Protein AF-A0A377D712-F1 (afdb_monomer)

Structure (mmCIF, N/CA/C/O backbone):
data_AF-A0A377D712-F1
#
_entry.id   AF-A0A377D712-F1
#
loop_
_atom_site.group_PDB
_atom_site.id
_atom_site.type_symbol
_atom_site.label_atom_id
_atom_site.label_alt_id
_atom_site.label_comp_id
_atom_site.label_asym_id
_atom_site.label_entity_id
_atom_site.label_seq_id
_atom_site.pdbx_PDB_ins_code
_atom_site.Cartn_x
_atom_site.Cartn_y
_atom_site.Cartn_z
_atom_site.occupancy
_atom_site.B_iso_or_equiv
_atom_site.auth_seq_id
_atom_site.auth_comp_id
_atom_site.auth_asym_id
_atom_site.auth_atom_id
_atom_site.pdbx_PDB_model_num
ATOM 1 N N . MET A 1 1 ? -21.518 5.032 14.204 1.00 61.91 1 MET A N 1
ATOM 2 C CA . MET A 1 1 ? -21.118 4.015 13.204 1.00 61.91 1 MET A CA 1
ATOM 3 C C . MET A 1 1 ? -19.597 4.043 13.067 1.00 61.91 1 MET A C 1
ATOM 5 O O . MET A 1 1 ? -19.064 5.142 13.061 1.00 61.91 1 MET A O 1
ATOM 9 N N . LYS A 1 2 ? -18.908 2.891 13.046 1.00 78.69 2 LYS A N 1
ATOM 10 C CA . LYS A 1 2 ? -17.438 2.783 12.916 1.00 78.69 2 LYS A CA 1
ATOM 11 C C . LYS A 1 2 ? -17.111 2.174 11.548 1.00 78.69 2 LYS A C 1
ATOM 13 O O . LYS A 1 2 ? -17.041 0.951 11.432 1.00 78.69 2 LYS A O 1
ATOM 18 N N . LEU A 1 3 ? -17.013 3.004 10.513 1.00 83.00 3 LEU A N 1
ATOM 19 C CA . LEU A 1 3 ? -16.758 2.519 9.156 1.00 83.00 3 LEU A CA 1
ATOM 20 C C . LEU A 1 3 ? -15.806 3.408 8.367 1.00 83.00 3 LEU A C 1
ATOM 22 O O . LEU A 1 3 ? -15.730 4.614 8.622 1.00 83.00 3 LEU A O 1
ATOM 26 N N . VAL A 1 4 ? -15.137 2.771 7.411 1.00 84.31 4 VAL A N 1
ATOM 27 C CA . VAL A 1 4 ? -14.522 3.367 6.226 1.00 84.31 4 VAL A CA 1
ATOM 28 C C . VAL A 1 4 ? -15.216 2.763 5.009 1.00 84.31 4 VAL A C 1
ATOM 30 O O . VAL A 1 4 ? -15.464 1.560 4.977 1.00 84.31 4 VAL A O 1
ATOM 33 N N . VAL A 1 5 ? -15.555 3.589 4.030 1.00 85.88 5 VAL A N 1
ATOM 34 C CA . VAL A 1 5 ? -16.225 3.206 2.791 1.00 85.88 5 VAL A CA 1
ATOM 35 C C . VAL A 1 5 ? -15.446 3.765 1.616 1.00 85.88 5 VAL A C 1
ATOM 37 O O . VAL A 1 5 ? -15.064 4.934 1.621 1.00 85.88 5 VAL A O 1
ATOM 40 N N . GLY A 1 6 ? -15.261 2.934 0.604 1.00 87.69 6 GLY A N 1
ATOM 41 C CA . GLY A 1 6 ? -14.627 3.304 -0.649 1.00 87.69 6 GLY A CA 1
ATOM 42 C C . GLY A 1 6 ? -14.620 2.134 -1.614 1.00 87.69 6 GLY A C 1
ATOM 43 O O . GLY A 1 6 ? -15.376 1.178 -1.433 1.00 87.69 6 GLY A O 1
ATOM 44 N N . GLU A 1 7 ? -13.772 2.187 -2.632 1.00 90.25 7 GLU A N 1
ATOM 45 C CA . GLU A 1 7 ? -13.531 1.012 -3.468 1.00 90.25 7 GLU A CA 1
ATOM 46 C C . GLU A 1 7 ? -12.708 -0.001 -2.667 1.00 90.25 7 GLU A C 1
ATOM 48 O O . GLU A 1 7 ? -11.527 0.221 -2.400 1.00 90.25 7 GLU A O 1
ATOM 53 N N . LEU A 1 8 ? -13.353 -1.086 -2.231 1.00 91.44 8 LEU A N 1
ATOM 54 C CA . LEU A 1 8 ? -12.673 -2.174 -1.534 1.00 91.44 8 LEU A CA 1
ATOM 55 C C . LEU A 1 8 ? -11.967 -3.052 -2.563 1.00 91.44 8 LEU A C 1
ATOM 57 O O . LEU A 1 8 ? -12.615 -3.698 -3.386 1.00 91.44 8 LEU A O 1
ATOM 61 N N . CYS A 1 9 ? -10.646 -3.067 -2.484 1.00 91.88 9 CYS A N 1
ATOM 62 C CA . CYS A 1 9 ? -9.783 -3.926 -3.267 1.00 91.88 9 CYS A CA 1
ATOM 63 C C . CYS A 1 9 ? -9.223 -5.037 -2.379 1.00 91.88 9 CYS A C 1
ATOM 65 O O . CYS A 1 9 ? -8.984 -4.842 -1.186 1.00 91.88 9 CYS A O 1
ATOM 67 N N . GLU A 1 10 ? -8.981 -6.196 -2.975 1.00 92.12 10 GLU A N 1
ATOM 68 C CA . GLU A 1 10 ? -8.538 -7.392 -2.267 1.00 92.12 10 GLU A CA 1
ATOM 69 C C . GLU A 1 10 ? -7.414 -8.073 -3.051 1.00 92.12 10 GLU A C 1
ATOM 71 O O . GLU A 1 10 ? -7.236 -7.859 -4.255 1.00 92.12 10 GLU A O 1
ATOM 76 N N . LEU A 1 11 ? -6.626 -8.876 -2.344 1.00 88.69 11 LEU A N 1
ATOM 77 C CA . LEU A 1 11 ? -5.747 -9.870 -2.950 1.00 88.69 11 LEU A CA 1
ATOM 78 C C . LEU A 1 11 ? -6.420 -11.240 -2.801 1.00 88.69 11 LEU A C 1
ATOM 80 O O . LEU A 1 11 ? -7.267 -11.423 -1.935 1.00 88.69 11 LEU A O 1
ATOM 84 N N . ASN A 1 12 ? -6.000 -12.226 -3.595 1.00 86.75 12 ASN A N 1
ATOM 85 C CA . ASN A 1 12 ? -6.476 -13.608 -3.428 1.00 86.75 12 ASN A CA 1
ATOM 86 C C . ASN A 1 12 ? -6.050 -14.232 -2.083 1.00 86.75 12 ASN A C 1
ATOM 88 O O . ASN A 1 12 ? -6.539 -15.295 -1.718 1.00 86.75 12 ASN A O 1
ATOM 92 N N . GLU A 1 13 ? -5.116 -13.593 -1.378 1.00 90.12 13 GLU A N 1
ATOM 93 C CA . GLU A 1 13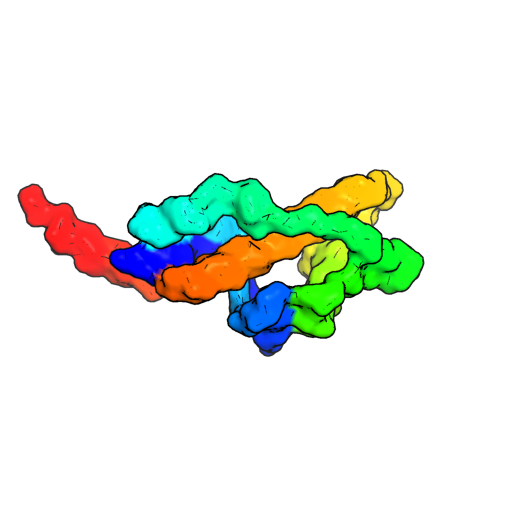 ? -4.541 -14.044 -0.118 1.00 90.12 13 GLU A CA 1
ATOM 94 C C . GLU A 1 13 ? -4.405 -12.860 0.841 1.00 90.12 13 GLU A C 1
ATOM 96 O O . GLU A 1 13 ? -4.240 -11.718 0.407 1.00 90.12 13 GLU A O 1
ATOM 101 N N . ASN A 1 14 ? -4.413 -13.126 2.147 1.00 95.00 14 ASN A N 1
ATOM 102 C CA . ASN A 1 14 ? -4.122 -12.097 3.141 1.00 95.00 14 ASN A CA 1
ATOM 103 C C . ASN A 1 14 ? -2.701 -11.546 2.964 1.00 95.00 14 ASN A C 1
ATOM 105 O O . ASN A 1 14 ? -1.798 -12.199 2.424 1.00 95.00 14 ASN A O 1
ATOM 109 N N . PHE A 1 15 ? -2.495 -10.331 3.458 1.00 96.81 15 PHE A N 1
ATOM 110 C CA . PHE A 1 15 ? -1.196 -9.681 3.461 1.00 96.81 15 PHE A CA 1
ATOM 111 C C . PHE A 1 15 ? -0.943 -8.942 4.771 1.00 96.81 15 PHE A C 1
ATOM 113 O O . PHE A 1 15 ? -1.873 -8.533 5.461 1.00 96.81 15 PHE A O 1
ATOM 120 N N . VAL A 1 16 ? 0.333 -8.743 5.095 1.00 97.06 16 VAL A N 1
ATOM 121 C CA . VAL A 1 16 ? 0.772 -8.007 6.286 1.00 97.06 16 VAL A CA 1
ATOM 122 C C . VAL A 1 16 ? 1.474 -6.720 5.876 1.00 97.06 16 VAL A C 1
ATOM 124 O O . VAL A 1 16 ? 2.296 -6.717 4.955 1.00 97.06 16 VAL A O 1
ATOM 127 N N . ILE A 1 17 ? 1.169 -5.637 6.585 1.00 95.50 17 ILE A N 1
ATOM 128 C CA . ILE A 1 17 ? 1.834 -4.337 6.479 1.00 95.50 17 ILE A CA 1
ATOM 129 C C . ILE A 1 17 ? 2.020 -3.750 7.879 1.00 95.50 17 ILE A C 1
ATOM 131 O O . ILE A 1 17 ? 1.059 -3.642 8.635 1.00 95.50 17 ILE A O 1
ATOM 135 N N . GLU A 1 18 ? 3.253 -3.395 8.243 1.00 92.50 18 GLU A N 1
ATOM 136 C CA . GLU A 1 18 ? 3.600 -2.852 9.571 1.00 92.50 18 GLU A CA 1
ATOM 137 C C . GLU A 1 18 ? 3.061 -3.722 10.730 1.00 92.50 18 GLU A C 1
ATOM 139 O O . GLU A 1 18 ? 2.559 -3.219 11.733 1.00 92.50 18 GLU A O 1
ATOM 144 N N . GLY A 1 19 ? 3.101 -5.050 10.563 1.00 94.19 19 GLY A N 1
ATOM 145 C CA . GLY A 1 19 ? 2.595 -6.017 11.547 1.00 94.19 19 GLY A CA 1
ATOM 146 C C . GLY A 1 19 ? 1.070 -6.183 11.586 1.00 94.19 19 GLY A C 1
ATOM 147 O O . GLY A 1 19 ? 0.571 -6.955 12.400 1.00 94.19 19 GLY A O 1
ATOM 148 N N . VAL A 1 20 ? 0.321 -5.500 10.716 1.00 95.62 20 VAL A N 1
ATOM 149 C CA . VAL A 1 20 ? -1.140 -5.614 10.615 1.00 95.62 20 VAL A CA 1
ATOM 150 C C . VAL A 1 20 ? -1.511 -6.533 9.461 1.00 95.62 20 VAL A C 1
ATOM 152 O O . VAL A 1 20 ? -1.179 -6.243 8.312 1.00 95.62 20 VAL A O 1
ATOM 155 N N . GLU A 1 21 ? -2.223 -7.617 9.760 1.00 96.62 21 GLU A N 1
ATOM 156 C CA . GLU A 1 21 ? -2.801 -8.499 8.746 1.00 96.62 21 GLU A CA 1
ATOM 157 C C . GLU A 1 21 ? -4.106 -7.915 8.190 1.00 96.62 21 GLU A C 1
ATOM 159 O O . GLU A 1 21 ? -4.975 -7.458 8.937 1.00 96.62 21 GLU A O 1
ATOM 164 N N . LEU A 1 22 ? -4.242 -7.937 6.866 1.00 95.56 22 LEU A N 1
ATOM 165 C CA . LEU A 1 22 ? -5.397 -7.458 6.120 1.00 95.5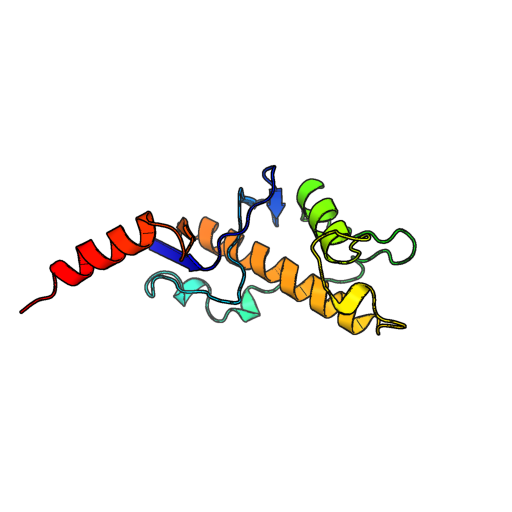6 22 LEU A CA 1
ATOM 166 C C . LEU A 1 22 ? -5.800 -8.467 5.042 1.00 95.56 22 LEU A C 1
ATOM 168 O O . LEU A 1 22 ? -4.957 -9.116 4.426 1.00 95.56 22 LEU A O 1
ATOM 172 N N . ASN A 1 23 ? -7.099 -8.523 4.759 1.00 93.56 23 ASN A N 1
ATOM 173 C CA . ASN A 1 23 ? -7.670 -9.231 3.609 1.00 93.56 23 ASN A CA 1
ATOM 174 C C . ASN A 1 23 ? -8.033 -8.285 2.445 1.00 93.56 23 ASN A C 1
ATOM 176 O O . ASN A 1 23 ? -8.359 -8.738 1.353 1.00 93.56 23 ASN A O 1
ATOM 180 N N . GLY A 1 24 ? -7.952 -6.968 2.657 1.00 93.75 24 GLY A N 1
ATOM 181 C CA . GLY A 1 24 ? -8.280 -5.955 1.660 1.00 93.75 24 GLY A CA 1
ATOM 182 C C . GLY A 1 24 ? -7.877 -4.546 2.089 1.00 93.75 24 GLY A C 1
ATOM 183 O O . GLY A 1 24 ? -7.455 -4.311 3.224 1.00 93.75 24 GLY A O 1
ATOM 184 N N . TRP A 1 25 ? -7.992 -3.594 1.169 1.00 94.56 25 TRP A N 1
ATOM 185 C CA . TRP A 1 25 ? -7.732 -2.173 1.399 1.00 94.56 25 TRP A CA 1
ATOM 186 C C . TRP A 1 25 ? -8.742 -1.310 0.646 1.00 94.56 25 TRP A C 1
ATOM 188 O O . TRP A 1 25 ? -9.345 -1.745 -0.333 1.00 94.56 25 TRP A O 1
ATOM 198 N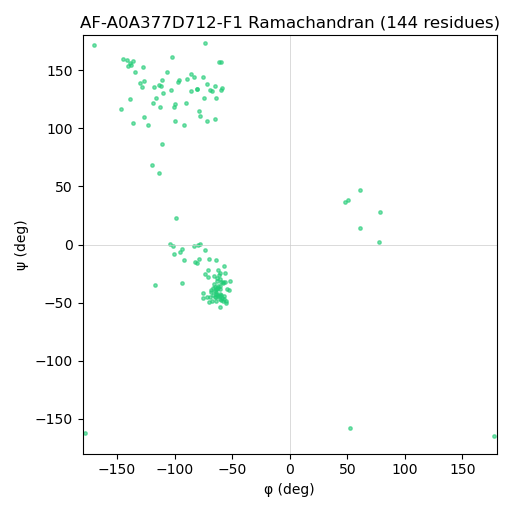 N . ILE A 1 26 ? -8.915 -0.069 1.088 1.00 92.69 26 ILE A N 1
ATOM 199 C CA . ILE A 1 26 ? -9.711 0.919 0.361 1.00 92.69 26 ILE A CA 1
ATOM 200 C C . ILE A 1 26 ? -8.795 1.681 -0.596 1.00 92.69 26 ILE A C 1
ATOM 202 O O . ILE A 1 26 ? -7.825 2.302 -0.154 1.00 92.69 26 ILE A O 1
ATOM 206 N N . SER A 1 27 ? -9.097 1.650 -1.895 1.00 87.75 27 SER A N 1
ATOM 207 C CA . SER A 1 27 ? -8.417 2.508 -2.868 1.00 87.75 27 SER A CA 1
ATOM 208 C C . SER A 1 27 ? -8.869 3.960 -2.699 1.00 87.75 27 SER A C 1
ATOM 210 O O . SER A 1 27 ? -10.045 4.249 -2.465 1.00 87.75 27 SER A O 1
ATOM 212 N N . THR A 1 28 ? -7.925 4.896 -2.778 1.00 70.94 28 THR A N 1
ATOM 213 C CA . THR A 1 28 ? -8.122 6.276 -2.304 1.00 70.94 28 THR A CA 1
ATOM 214 C C . THR A 1 28 ? -8.892 7.182 -3.260 1.00 70.94 28 THR A C 1
ATOM 216 O O . THR A 1 28 ? -9.175 8.326 -2.906 1.00 70.94 28 THR A O 1
ATOM 219 N N . TYR A 1 29 ? -9.316 6.682 -4.425 1.00 72.38 29 TYR A N 1
ATOM 220 C CA . TYR A 1 29 ? -10.188 7.432 -5.340 1.00 72.38 29 TYR A CA 1
ATOM 221 C C . TYR A 1 29 ? -11.534 7.810 -4.707 1.00 72.38 29 TYR A C 1
ATOM 223 O O . TYR A 1 29 ? -12.141 8.806 -5.098 1.00 72.38 29 TYR A O 1
ATOM 231 N N . LEU A 1 30 ? -11.981 7.053 -3.702 1.00 72.94 30 LEU A N 1
ATOM 232 C CA . LEU A 1 30 ? -13.134 7.392 -2.882 1.00 72.94 30 LEU A CA 1
ATOM 233 C C . LEU A 1 30 ? -12.909 6.891 -1.455 1.00 72.94 30 LEU A C 1
ATOM 235 O O . LEU A 1 30 ? -12.825 5.689 -1.231 1.00 72.94 30 LEU A O 1
ATOM 239 N N . TYR A 1 31 ? -12.836 7.808 -0.488 1.00 81.69 31 TYR A N 1
ATOM 240 C CA . TYR A 1 31 ? -12.605 7.472 0.917 1.00 81.69 31 TYR A CA 1
ATOM 241 C C . TYR A 1 31 ? -13.541 8.271 1.827 1.00 81.69 31 TYR A C 1
ATOM 243 O O . TYR A 1 31 ? -13.349 9.463 2.064 1.00 81.69 31 TYR A O 1
ATOM 251 N N . GLY A 1 32 ? -14.565 7.609 2.356 1.00 82.31 32 GLY A N 1
ATOM 252 C CA . GLY A 1 32 ? -15.461 8.150 3.373 1.00 82.31 32 GLY A CA 1
ATOM 253 C C . GLY A 1 32 ? -15.265 7.417 4.692 1.00 82.31 32 GLY A C 1
ATOM 254 O O . GLY A 1 32 ? -15.192 6.196 4.709 1.00 82.31 32 GLY A O 1
ATOM 255 N N . ALA A 1 33 ? -15.209 8.118 5.822 1.00 83.75 33 ALA A N 1
ATOM 256 C CA . ALA A 1 33 ? -15.145 7.450 7.120 1.00 83.75 33 ALA A CA 1
ATOM 257 C C . ALA A 1 33 ? -15.910 8.203 8.206 1.00 83.75 33 ALA A C 1
ATOM 259 O O . ALA A 1 33 ? -16.182 9.399 8.105 1.00 83.75 33 ALA A O 1
ATOM 260 N N . SER A 1 34 ? -16.262 7.493 9.278 1.00 82.69 34 SER A N 1
ATOM 261 C CA . SER A 1 34 ? -16.986 8.087 10.403 1.00 82.69 34 SER A CA 1
ATOM 262 C C . SER A 1 34 ? -16.163 9.172 11.111 1.00 82.69 34 SER A C 1
ATOM 264 O O . SER A 1 34 ? -15.065 8.889 11.604 1.00 82.69 34 SER A O 1
ATOM 266 N N . ALA A 1 35 ? -16.740 10.371 11.257 1.00 81.19 35 ALA A N 1
ATOM 267 C CA . ALA A 1 35 ? -16.096 11.549 11.854 1.00 81.19 35 ALA A CA 1
ATOM 268 C C . ALA A 1 35 ? -15.481 11.293 13.246 1.00 81.19 35 ALA A C 1
ATOM 270 O O . ALA A 1 35 ? -14.377 11.745 13.545 1.00 81.19 35 ALA A O 1
ATOM 271 N N . SER A 1 36 ? -16.161 10.508 14.088 1.00 82.31 36 SER A N 1
ATOM 272 C CA . SER A 1 36 ? -15.724 10.224 15.463 1.00 82.31 36 SER A CA 1
ATOM 273 C C . SER A 1 36 ? -14.386 9.488 15.554 1.00 82.31 36 SER A C 1
ATOM 275 O O . SER A 1 36 ? -13.729 9.550 16.593 1.00 82.31 36 SER A O 1
ATOM 277 N N . LYS A 1 37 ? -13.984 8.794 14.484 1.00 81.19 37 LYS A N 1
ATOM 278 C CA . LYS A 1 37 ? -12.773 7.969 14.430 1.00 81.19 37 LYS A CA 1
ATOM 279 C C . LYS A 1 37 ? -11.755 8.464 13.406 1.00 81.19 37 LYS A C 1
ATOM 281 O O . LYS A 1 37 ? -10.564 8.400 13.684 1.00 81.19 37 LYS A O 1
ATOM 286 N N . ILE A 1 38 ? -12.199 9.012 12.274 1.00 84.00 38 ILE A N 1
ATOM 287 C CA . ILE A 1 38 ? -11.295 9.536 11.239 1.00 84.00 38 ILE A CA 1
ATOM 288 C C . ILE A 1 38 ? -10.414 10.674 11.764 1.00 84.00 38 ILE A C 1
ATOM 290 O O . ILE A 1 38 ? -9.272 10.797 11.346 1.00 84.00 38 ILE A O 1
ATOM 294 N N . ARG A 1 39 ? -10.894 11.445 12.752 1.00 83.94 39 ARG A N 1
ATOM 295 C CA . ARG A 1 39 ? -10.111 12.503 13.406 1.00 83.94 39 ARG A CA 1
ATOM 296 C C . ARG A 1 39 ? -8.791 12.016 14.011 1.00 83.94 39 ARG A C 1
ATOM 298 O O . ARG A 1 39 ? -7.880 12.814 14.148 1.00 83.94 39 ARG A O 1
ATOM 305 N N . TYR A 1 40 ? -8.684 10.728 14.349 1.00 84.75 40 TYR A N 1
ATOM 306 C CA . TYR A 1 40 ? -7.448 10.130 14.867 1.00 84.75 40 TYR A CA 1
ATOM 307 C C . TYR A 1 40 ? -6.458 9.739 13.762 1.00 84.75 40 TYR A C 1
ATOM 309 O O . TYR A 1 40 ? -5.295 9.488 14.048 1.00 84.75 40 TYR A O 1
ATOM 317 N N . LEU A 1 41 ? -6.915 9.677 12.509 1.00 84.25 41 LEU A N 1
ATOM 318 C CA . LEU A 1 41 ? -6.068 9.496 11.329 1.00 84.25 41 LEU A CA 1
ATOM 319 C C . LEU A 1 41 ? -5.646 10.837 10.726 1.00 84.25 41 LEU A C 1
ATOM 321 O O . LEU A 1 41 ? -4.765 10.870 9.871 1.00 84.25 41 LEU A O 1
ATOM 325 N N . LEU A 1 42 ? -6.287 11.933 11.140 1.00 84.75 42 LEU A N 1
ATOM 326 C CA . LEU A 1 42 ? -5.978 13.259 10.643 1.00 84.75 42 LEU A CA 1
ATOM 327 C C . LEU A 1 42 ? -4.780 13.877 11.390 1.00 84.75 42 LEU A C 1
ATOM 329 O O . LEU A 1 42 ? -4.649 13.699 12.600 1.00 84.75 42 LEU A O 1
ATOM 333 N N . PRO A 1 43 ? -3.945 14.650 10.678 1.00 83.81 43 PRO A N 1
ATOM 334 C CA . PRO A 1 43 ? -3.960 14.794 9.225 1.00 83.81 43 PRO A CA 1
ATOM 335 C C . PRO A 1 43 ? -3.360 13.549 8.541 1.00 83.81 43 PRO A C 1
ATOM 337 O O . PRO A 1 43 ? -2.404 12.956 9.036 1.00 83.81 43 PRO A O 1
ATOM 340 N N . PHE A 1 44 ? -3.904 13.151 7.385 1.00 79.31 44 PHE A N 1
ATOM 341 C CA . PHE A 1 44 ? -3.514 11.889 6.735 1.00 79.31 44 PHE A CA 1
ATOM 342 C C . PHE A 1 44 ? -2.036 11.818 6.343 1.00 79.31 44 PHE A C 1
ATOM 344 O O . PHE A 1 44 ? -1.478 10.727 6.307 1.00 79.31 44 PHE A O 1
ATOM 351 N N . HIS A 1 45 ? -1.382 12.957 6.099 1.00 78.94 45 HIS A N 1
ATOM 352 C CA . HIS A 1 45 ? 0.047 12.980 5.782 1.00 78.94 45 HIS A CA 1
ATOM 353 C C . HIS A 1 45 ? 0.917 12.461 6.934 1.00 78.94 45 HIS A C 1
ATOM 355 O O . HIS A 1 45 ? 1.931 11.828 6.676 1.00 78.94 45 HIS A O 1
ATOM 361 N N . ASN A 1 46 ? 0.483 12.605 8.192 1.00 76.75 46 ASN A N 1
ATOM 362 C CA . ASN A 1 46 ? 1.184 12.019 9.343 1.00 76.75 46 ASN A CA 1
ATOM 363 C C . ASN A 1 46 ? 1.073 10.493 9.378 1.00 76.75 46 ASN A C 1
ATOM 365 O O . ASN A 1 46 ? 1.739 9.827 10.168 1.00 76.75 46 ASN A O 1
ATOM 369 N N . GLN A 1 47 ? 0.182 9.930 8.560 1.00 73.50 47 GLN A N 1
ATOM 370 C CA . GLN A 1 47 ? -0.027 8.498 8.476 1.00 73.50 47 GLN A CA 1
ATOM 371 C C . GLN A 1 47 ? 0.776 7.840 7.354 1.00 73.50 47 GLN A C 1
ATOM 373 O O . GLN A 1 47 ? 0.789 6.611 7.290 1.00 73.50 47 GLN A O 1
ATOM 378 N N . ILE A 1 48 ? 1.438 8.641 6.523 1.00 74.12 48 ILE A N 1
ATOM 379 C CA . ILE A 1 48 ? 2.248 8.217 5.386 1.00 74.12 48 ILE A CA 1
ATOM 380 C C . ILE A 1 48 ? 3.667 7.904 5.861 1.00 74.12 48 ILE A C 1
ATOM 382 O O . ILE A 1 48 ? 4.175 8.525 6.791 1.00 74.12 48 ILE A O 1
ATOM 386 N N . ARG A 1 49 ? 4.302 6.923 5.221 1.00 78.38 49 ARG A N 1
ATOM 387 C CA . ARG A 1 49 ? 5.699 6.558 5.460 1.00 78.38 49 ARG A CA 1
ATOM 388 C C . ARG A 1 49 ? 6.500 6.800 4.199 1.00 78.38 49 ARG A C 1
ATOM 390 O O . ARG A 1 49 ? 6.142 6.220 3.186 1.00 78.38 49 ARG A O 1
ATOM 397 N N . GLU A 1 50 ? 7.584 7.560 4.269 1.00 79.81 50 GLU A N 1
ATOM 398 C CA . GLU A 1 50 ? 8.499 7.673 3.133 1.00 79.81 50 GLU A CA 1
ATOM 399 C C . GLU A 1 50 ? 9.217 6.345 2.878 1.00 79.81 50 GLU A C 1
ATOM 401 O O . GLU A 1 50 ? 9.705 5.681 3.800 1.00 79.81 50 GLU A O 1
ATOM 406 N N . LEU A 1 51 ? 9.220 5.929 1.615 1.00 86.25 51 LEU A N 1
ATOM 407 C CA . LEU A 1 51 ? 9.860 4.704 1.169 1.00 86.25 51 LEU A CA 1
ATOM 408 C C . LEU A 1 51 ? 11.207 5.019 0.523 1.00 86.25 51 LEU A C 1
ATOM 410 O O . LEU A 1 51 ? 11.276 5.650 -0.531 1.00 86.25 51 LEU A O 1
ATOM 414 N N . GLU A 1 52 ? 12.279 4.503 1.113 1.00 82.94 52 GLU A N 1
ATOM 415 C CA . GLU A 1 52 ? 13.633 4.632 0.580 1.00 82.94 52 GLU A CA 1
ATOM 416 C C . GLU A 1 52 ? 14.153 3.280 0.090 1.00 82.94 52 GLU A C 1
ATOM 418 O O . GLU A 1 52 ? 13.903 2.250 0.711 1.00 82.94 52 GLU A O 1
ATOM 423 N N . ASN A 1 53 ? 14.884 3.288 -1.031 1.00 85.62 53 ASN A N 1
ATOM 424 C CA . ASN A 1 53 ? 15.660 2.147 -1.544 1.00 85.62 53 ASN A CA 1
ATOM 425 C C . ASN A 1 53 ? 14.913 0.798 -1.588 1.00 85.62 53 ASN A C 1
ATOM 427 O O . ASN A 1 53 ? 15.493 -0.255 -1.350 1.00 85.62 53 ASN A O 1
ATOM 431 N N . CYS A 1 54 ? 13.623 0.832 -1.914 1.00 93.31 54 CYS A N 1
ATOM 432 C CA . CYS A 1 54 ? 12.739 -0.335 -1.904 1.00 93.31 54 CYS A CA 1
ATOM 433 C C . CYS A 1 54 ? 12.417 -0.885 -3.300 1.00 93.31 54 CYS A C 1
ATOM 435 O O . CYS A 1 54 ? 11.660 -1.844 -3.404 1.00 93.31 54 CYS A O 1
ATOM 437 N N . ILE A 1 55 ? 12.950 -0.280 -4.367 1.00 94.94 55 ILE A N 1
ATOM 438 C CA . ILE A 1 55 ? 12.730 -0.713 -5.753 1.00 94.94 55 ILE A CA 1
ATOM 439 C C . ILE A 1 55 ? 14.047 -1.232 -6.325 1.00 94.94 55 ILE A C 1
ATOM 441 O O . ILE A 1 55 ? 14.995 -0.461 -6.489 1.00 94.94 55 ILE A O 1
ATOM 445 N N . ASP A 1 56 ? 14.070 -2.508 -6.694 1.00 94.69 56 ASP A N 1
ATOM 446 C CA . ASP A 1 56 ? 15.103 -3.094 -7.541 1.00 94.69 56 ASP A CA 1
ATOM 447 C C . ASP A 1 56 ? 14.632 -3.009 -9.001 1.00 94.69 56 ASP A C 1
ATOM 449 O O . ASP A 1 56 ? 13.755 -3.752 -9.447 1.00 94.69 56 ASP A O 1
ATOM 453 N N . PHE A 1 57 ? 15.181 -2.054 -9.754 1.00 91.31 57 PHE A N 1
ATOM 454 C CA . PHE A 1 57 ? 14.807 -1.839 -11.155 1.00 91.31 57 PHE A CA 1
ATOM 455 C C . PHE A 1 57 ? 15.355 -2.914 -12.098 1.00 91.31 57 PHE A C 1
ATOM 457 O O . PHE A 1 57 ? 14.766 -3.127 -13.157 1.00 91.31 57 PHE A O 1
ATOM 464 N N . GLU A 1 58 ? 16.457 -3.574 -11.739 1.00 91.50 58 GLU A N 1
ATOM 465 C CA . GLU A 1 58 ? 17.060 -4.621 -12.568 1.00 91.50 58 GLU A CA 1
ATOM 466 C C . GLU A 1 58 ? 16.229 -5.898 -12.476 1.00 91.50 58 GLU A C 1
ATOM 468 O O . GLU A 1 58 ? 15.865 -6.485 -13.497 1.00 91.50 58 GLU A O 1
ATOM 473 N N . LYS A 1 59 ? 15.844 -6.275 -11.254 1.00 94.31 59 LYS A N 1
ATOM 474 C CA . LYS A 1 59 ? 14.968 -7.428 -11.005 1.00 94.31 59 LYS A CA 1
ATOM 475 C C . LYS A 1 59 ? 13.493 -7.123 -11.225 1.00 94.31 59 LYS A C 1
ATOM 477 O O . LYS A 1 59 ? 12.705 -8.048 -11.396 1.00 94.31 59 LYS A O 1
ATOM 482 N N . ARG A 1 60 ? 13.126 -5.838 -11.287 1.00 93.75 60 ARG A N 1
ATOM 483 C CA . ARG A 1 60 ? 11.740 -5.351 -11.385 1.00 93.75 60 ARG A CA 1
ATOM 484 C C . ARG A 1 60 ? 10.907 -5.784 -10.180 1.00 93.75 60 ARG A C 1
ATOM 486 O O . ARG A 1 60 ? 9.778 -6.261 -10.315 1.00 93.75 60 ARG A O 1
ATOM 493 N N . GLU A 1 61 ? 11.480 -5.597 -9.000 1.00 96.00 61 GLU A N 1
ATOM 494 C CA . GLU A 1 61 ? 10.923 -6.040 -7.727 1.00 96.00 61 GLU A CA 1
ATOM 495 C C . GLU A 1 61 ? 10.850 -4.894 -6.716 1.00 96.00 61 GLU A C 1
ATOM 497 O O . GLU A 1 61 ? 11.602 -3.919 -6.763 1.00 96.00 61 GLU A O 1
ATOM 502 N N . VAL A 1 62 ? 9.893 -5.013 -5.804 1.00 96.94 62 VAL A N 1
ATOM 503 C CA . VAL A 1 62 ? 9.720 -4.172 -4.629 1.00 96.94 62 VAL A CA 1
ATO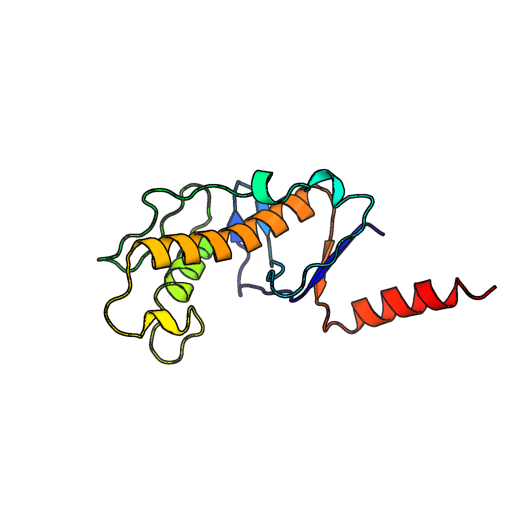M 504 C C . VAL A 1 62 ? 10.059 -5.003 -3.399 1.00 96.94 62 VAL A C 1
ATOM 506 O O . VAL A 1 62 ? 9.516 -6.092 -3.212 1.00 96.94 62 VAL A O 1
ATOM 509 N N . HIS A 1 63 ? 10.910 -4.453 -2.538 1.00 95.94 63 HIS A N 1
ATOM 510 C CA . HIS A 1 63 ? 11.285 -5.052 -1.265 1.00 95.94 63 HIS A CA 1
ATOM 511 C C . HIS A 1 63 ? 11.051 -4.064 -0.128 1.00 95.94 63 HIS A C 1
ATOM 513 O O . HIS A 1 63 ? 11.766 -3.073 0.031 1.00 95.94 63 HIS A O 1
ATOM 519 N N . LEU A 1 64 ? 10.043 -4.356 0.685 1.00 94.38 64 LEU A N 1
ATOM 520 C CA . LEU A 1 64 ? 9.732 -3.629 1.905 1.00 94.38 64 LEU A CA 1
ATOM 521 C C . LEU A 1 64 ? 9.854 -4.591 3.083 1.00 94.38 64 LEU A C 1
ATOM 523 O O . LEU A 1 64 ? 9.154 -5.599 3.137 1.00 94.38 64 LEU A O 1
ATOM 527 N N . SER A 1 65 ? 10.724 -4.262 4.040 1.00 91.56 65 SER A N 1
ATOM 528 C CA . SER A 1 65 ? 10.983 -5.099 5.221 1.00 91.56 65 SER A CA 1
ATOM 529 C C . SER A 1 65 ? 9.776 -5.230 6.152 1.00 91.56 65 SER A C 1
ATOM 531 O O . SER A 1 65 ? 9.632 -6.238 6.832 1.00 91.56 65 SER A O 1
ATOM 533 N N . ASN A 1 66 ? 8.885 -4.236 6.156 1.00 90.69 66 ASN A N 1
ATOM 534 C CA . ASN A 1 66 ? 7.667 -4.226 6.973 1.00 90.69 66 ASN A CA 1
ATOM 535 C C . ASN A 1 66 ? 6.425 -4.661 6.181 1.00 90.69 66 ASN A C 1
ATOM 537 O O . ASN A 1 66 ? 5.304 -4.286 6.526 1.00 90.69 66 ASN A O 1
ATOM 541 N N . ALA A 1 67 ? 6.612 -5.406 5.095 1.00 94.88 67 ALA A N 1
ATOM 542 C CA . ALA A 1 67 ? 5.541 -5.957 4.282 1.00 94.88 67 ALA A CA 1
ATOM 543 C C . ALA A 1 67 ? 5.741 -7.465 4.118 1.00 94.88 67 ALA A C 1
ATOM 545 O O . ALA A 1 67 ? 6.860 -7.927 3.919 1.00 94.88 67 ALA A O 1
ATOM 546 N N . SER A 1 68 ? 4.648 -8.228 4.160 1.00 96.94 68 SER A N 1
ATOM 547 C CA . SER A 1 68 ? 4.676 -9.649 3.787 1.00 96.94 68 SER A CA 1
ATOM 548 C C . SER A 1 68 ? 5.137 -9.848 2.342 1.00 96.94 68 SER A C 1
ATOM 550 O O . SER A 1 68 ? 4.908 -8.979 1.493 1.00 96.94 68 SER A O 1
ATOM 552 N N . ASP A 1 69 ? 5.647 -11.039 2.038 1.00 96.19 69 ASP A N 1
ATOM 553 C CA . ASP A 1 69 ? 6.002 -11.453 0.676 1.00 96.19 69 ASP A CA 1
ATOM 554 C C . ASP A 1 69 ? 4.833 -11.296 -0.302 1.00 96.19 69 ASP A C 1
ATOM 556 O O . ASP A 1 69 ? 5.016 -10.798 -1.410 1.00 96.19 69 ASP A O 1
ATOM 560 N N . ASN A 1 70 ? 3.608 -11.599 0.136 1.00 95.69 70 ASN A N 1
ATOM 561 C CA . ASN A 1 70 ? 2.393 -11.412 -0.660 1.00 95.69 70 ASN A CA 1
ATOM 562 C C . ASN A 1 70 ? 2.177 -9.953 -1.075 1.00 95.69 70 ASN A C 1
ATOM 564 O O . ASN A 1 70 ? 1.857 -9.665 -2.236 1.00 95.69 70 ASN A O 1
ATOM 568 N N . LEU A 1 71 ? 2.386 -9.018 -0.143 1.00 96.25 71 LEU A N 1
ATOM 569 C CA . LEU A 1 71 ? 2.286 -7.592 -0.433 1.00 96.25 71 LEU A CA 1
ATOM 570 C C . LEU A 1 71 ? 3.429 -7.135 -1.342 1.00 96.25 71 LEU A C 1
ATOM 572 O O . LEU A 1 71 ? 3.162 -6.453 -2.329 1.00 96.25 71 LEU A O 1
ATOM 576 N N . ASN A 1 72 ? 4.672 -7.540 -1.066 1.00 96.81 72 ASN A N 1
ATOM 577 C CA . ASN A 1 72 ? 5.816 -7.226 -1.926 1.00 96.81 72 ASN A CA 1
ATOM 578 C C . ASN A 1 72 ? 5.585 -7.738 -3.357 1.00 96.81 72 ASN A C 1
ATOM 580 O O . ASN A 1 72 ? 5.688 -6.973 -4.313 1.00 96.81 72 ASN A O 1
ATOM 584 N N . ALA A 1 73 ? 5.136 -8.982 -3.523 1.00 95.62 73 ALA A N 1
ATOM 585 C CA . ALA A 1 73 ? 4.806 -9.560 -4.822 1.00 95.62 73 ALA A CA 1
ATOM 586 C C . ALA A 1 73 ? 3.646 -8.833 -5.523 1.00 95.62 73 ALA A C 1
ATOM 588 O O . ALA A 1 73 ? 3.644 -8.689 -6.749 1.00 95.62 73 ALA A O 1
ATOM 589 N N . HIS A 1 74 ? 2.630 -8.378 -4.785 1.00 95.19 74 HIS A N 1
ATOM 590 C CA . HIS A 1 74 ? 1.572 -7.535 -5.346 1.00 95.19 74 HIS A CA 1
ATOM 591 C C . HIS A 1 74 ? 2.115 -6.185 -5.829 1.00 95.19 74 HIS A C 1
ATOM 593 O O . HIS A 1 74 ? 1.837 -5.798 -6.964 1.00 95.19 74 HIS A O 1
ATOM 599 N N . LEU A 1 75 ? 2.907 -5.494 -5.008 1.00 95.75 75 LEU A N 1
ATOM 600 C CA . LEU A 1 75 ? 3.482 -4.190 -5.341 1.00 95.75 75 LEU A CA 1
ATOM 6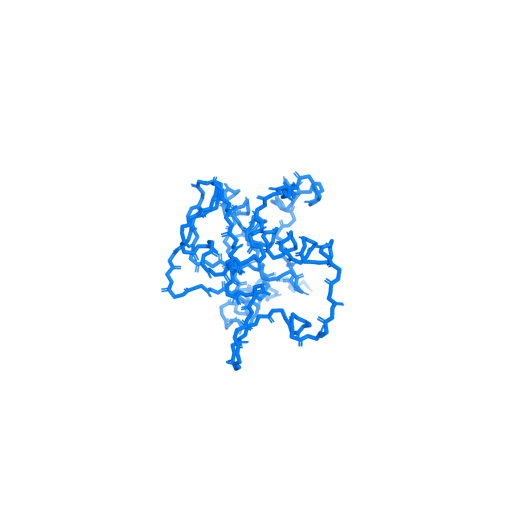01 C C . LEU A 1 75 ? 4.426 -4.287 -6.541 1.00 95.75 75 LEU A C 1
ATOM 603 O O . LEU A 1 75 ? 4.296 -3.484 -7.461 1.00 95.75 75 LEU A O 1
ATOM 607 N N . SER A 1 76 ? 5.286 -5.308 -6.594 1.00 96.19 76 SER A N 1
ATOM 608 C CA . SER A 1 76 ? 6.150 -5.602 -7.746 1.00 96.19 76 SER A CA 1
ATOM 609 C C . SER A 1 76 ? 5.339 -5.768 -9.029 1.00 96.19 76 SER A C 1
ATOM 611 O O . SER A 1 76 ? 5.611 -5.101 -10.025 1.00 96.19 76 SER A O 1
ATOM 613 N N . ARG A 1 77 ? 4.289 -6.603 -9.006 1.00 94.25 77 ARG A N 1
ATOM 614 C CA . ARG A 1 77 ? 3.421 -6.831 -10.176 1.00 94.25 77 ARG A CA 1
ATOM 615 C C . ARG A 1 77 ? 2.661 -5.579 -10.595 1.00 94.25 77 ARG A C 1
ATOM 617 O O . ARG A 1 77 ? 2.533 -5.319 -11.786 1.00 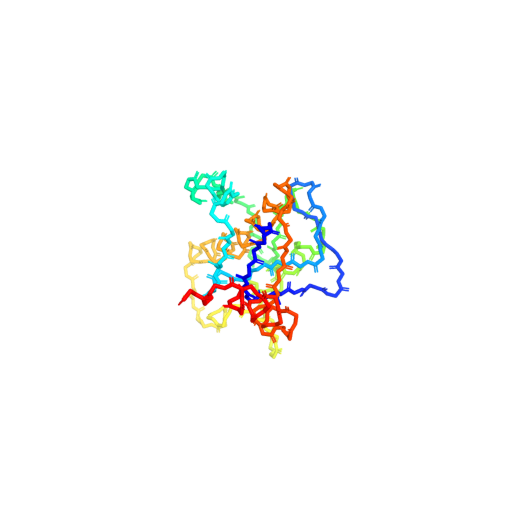94.25 77 ARG A O 1
ATOM 624 N N . TRP A 1 78 ? 2.150 -4.816 -9.633 1.00 94.19 78 TRP A N 1
ATOM 625 C CA . TRP A 1 78 ? 1.405 -3.596 -9.919 1.00 94.19 78 TRP A CA 1
ATOM 626 C C . TRP A 1 78 ? 2.308 -2.510 -10.505 1.00 94.19 78 TRP A C 1
ATOM 628 O O . TRP A 1 78 ? 1.903 -1.805 -11.429 1.00 94.19 78 TRP A O 1
ATOM 638 N N . LEU A 1 79 ? 3.524 -2.376 -9.974 1.00 94.44 79 LEU A N 1
ATOM 639 C CA . LEU A 1 79 ? 4.478 -1.356 -10.382 1.00 94.44 79 LEU A CA 1
ATOM 640 C C . LEU A 1 79 ? 5.117 -1.711 -11.733 1.00 94.44 79 LEU A C 1
ATOM 642 O O . LEU A 1 79 ? 5.195 -0.854 -12.609 1.00 94.44 79 LEU A O 1
ATOM 646 N N . PHE A 1 80 ? 5.472 -2.982 -11.943 1.00 93.06 80 PHE A N 1
ATOM 647 C CA . PHE A 1 80 ? 6.073 -3.512 -13.171 1.00 93.06 80 PHE A CA 1
ATOM 648 C C . P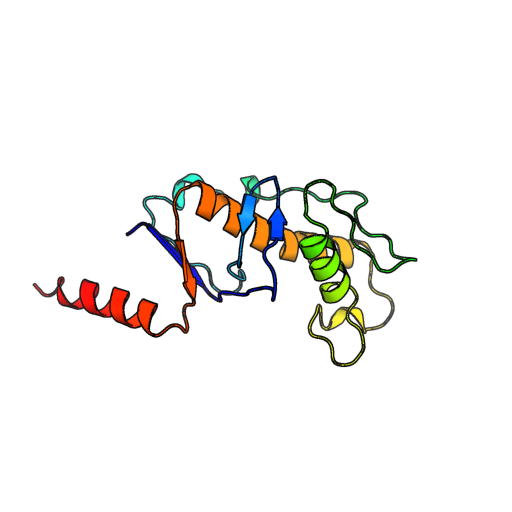HE A 1 80 ? 5.141 -4.493 -13.913 1.00 93.06 80 PHE A C 1
ATOM 650 O O . PHE A 1 80 ? 5.508 -5.657 -14.110 1.00 93.06 80 PHE A O 1
ATOM 657 N N . PRO A 1 81 ? 3.955 -4.060 -14.375 1.00 91.56 81 PRO A N 1
ATOM 658 C CA . PRO A 1 81 ? 2.969 -4.964 -14.951 1.00 91.56 81 PRO A CA 1
ATOM 659 C C . PRO A 1 81 ? 3.473 -5.605 -16.245 1.00 91.56 81 PRO A C 1
ATOM 661 O O . PRO A 1 81 ? 4.011 -4.930 -17.129 1.00 91.56 81 PRO A O 1
ATOM 664 N N . LYS A 1 82 ? 3.246 -6.916 -16.384 1.00 87.00 82 LYS A N 1
ATOM 665 C CA . LYS A 1 82 ? 3.428 -7.629 -17.657 1.00 87.00 82 LYS A CA 1
ATOM 666 C C . LYS A 1 82 ? 2.304 -7.275 -18.638 1.00 87.00 82 LYS A C 1
ATOM 668 O O . LYS A 1 82 ? 1.334 -6.581 -18.306 1.00 87.00 82 LYS A O 1
ATOM 673 N N . ASP A 1 83 ? 2.417 -7.747 -19.873 1.00 80.62 83 ASP A N 1
ATOM 674 C CA . ASP A 1 83 ? 1.345 -7.597 -20.854 1.00 80.62 83 ASP A CA 1
ATOM 675 C C . ASP A 1 83 ? 0.045 -8.238 -20.381 1.00 80.62 83 ASP A C 1
ATOM 677 O O . ASP A 1 83 ? 0.042 -9.305 -19.775 1.00 80.62 83 ASP A O 1
ATOM 681 N N . ASN A 1 84 ? -1.051 -7.495 -20.565 1.00 79.12 84 ASN A N 1
ATOM 682 C CA . ASN A 1 84 ? -2.397 -7.835 -20.099 1.00 79.12 84 ASN A CA 1
ATOM 683 C C . ASN A 1 84 ? -2.580 -7.980 -18.573 1.00 79.12 84 ASN A C 1
ATOM 685 O O . ASN A 1 84 ? -3.614 -8.475 -18.135 1.00 79.12 84 ASN A O 1
ATOM 689 N N . GLN A 1 85 ? -1.629 -7.523 -17.750 1.00 83.38 85 GLN A N 1
ATOM 690 C CA . GLN A 1 85 ? -1.807 -7.439 -16.296 1.00 83.38 85 GLN A CA 1
ATOM 691 C C . GLN A 1 85 ? -2.252 -6.042 -15.852 1.00 83.38 85 GLN A C 1
ATOM 693 O O . GLN A 1 85 ? -1.767 -5.027 -16.359 1.00 83.38 85 GLN A O 1
ATOM 698 N N . HIS A 1 86 ? -3.152 -6.000 -14.867 1.00 83.25 86 HIS A N 1
ATOM 699 C CA . HIS A 1 86 ? -3.533 -4.765 -14.190 1.00 83.25 86 HIS A CA 1
ATOM 700 C C . HIS A 1 86 ? -2.375 -4.242 -13.333 1.00 83.25 86 HIS A C 1
ATOM 702 O O . HIS A 1 86 ? -1.755 -4.983 -12.574 1.00 83.25 86 HIS A O 1
ATOM 708 N N . GLY A 1 87 ? -2.104 -2.947 -13.449 1.00 87.12 87 GLY A N 1
ATOM 709 C CA . GLY A 1 87 ? -1.028 -2.264 -12.747 1.00 87.12 87 GLY A CA 1
ATOM 710 C C . GLY A 1 87 ? -0.973 -0.802 -13.158 1.00 87.12 87 GLY A C 1
ATOM 711 O O . GLY A 1 87 ? -1.907 -0.275 -13.773 1.00 87.12 87 GLY A O 1
ATOM 712 N N . TRP A 1 88 ? 0.124 -0.127 -12.849 1.00 89.62 88 TRP A N 1
ATOM 713 C CA . TRP A 1 88 ? 0.309 1.251 -13.265 1.00 89.62 88 TRP A CA 1
ATOM 714 C C . TRP A 1 88 ? 0.393 1.360 -14.796 1.00 89.62 88 TRP A C 1
ATOM 716 O O . TRP A 1 88 ? 1.388 0.998 -15.414 1.00 89.62 88 TRP A O 1
ATOM 726 N N . TYR A 1 89 ? -0.654 1.907 -15.421 1.00 79.12 89 TYR A N 1
ATOM 727 C CA . TYR A 1 89 ? -0.800 1.930 -16.884 1.00 79.12 89 TYR A CA 1
ATOM 728 C C . TYR A 1 89 ? 0.351 2.621 -17.635 1.00 79.12 89 TYR A C 1
ATOM 730 O O . TYR A 1 89 ? 0.682 2.216 -18.748 1.00 79.12 89 TYR A O 1
ATOM 738 N N . LYS A 1 90 ? 0.984 3.646 -17.039 1.00 82.00 90 LYS A N 1
ATOM 739 C CA . LYS A 1 90 ? 2.120 4.334 -17.672 1.00 82.00 90 LYS A CA 1
ATOM 740 C C . LYS A 1 90 ? 3.428 3.573 -17.545 1.00 82.00 90 LYS A C 1
ATOM 742 O O . LYS A 1 90 ? 4.335 3.916 -18.280 1.00 82.00 90 LYS A O 1
ATOM 747 N N . ALA A 1 91 ? 3.522 2.534 -16.713 1.00 80.44 91 ALA A N 1
ATOM 748 C CA . ALA A 1 91 ? 4.751 1.756 -16.523 1.00 80.44 91 ALA A CA 1
ATOM 749 C C . ALA A 1 91 ? 5.306 1.148 -17.827 1.00 80.44 91 ALA A C 1
ATOM 751 O O . ALA A 1 91 ? 6.473 0.776 -17.889 1.00 80.44 91 ALA A O 1
ATOM 752 N N . LYS A 1 92 ? 4.471 1.048 -18.868 1.00 75.81 92 LYS A N 1
ATOM 753 C CA . LYS A 1 92 ? 4.821 0.520 -20.194 1.00 75.81 92 LYS A CA 1
ATOM 754 C C . LYS A 1 92 ? 5.253 1.595 -21.201 1.00 75.81 92 LYS A C 1
ATOM 756 O O . LYS A 1 92 ? 5.577 1.262 -22.335 1.00 75.81 92 LYS A O 1
ATOM 761 N N . GLN A 1 93 ? 5.208 2.875 -20.831 1.00 69.81 93 GLN A N 1
ATOM 762 C CA . GLN A 1 93 ? 5.471 3.994 -21.736 1.00 69.81 93 GLN A CA 1
ATOM 763 C C . GLN A 1 93 ? 6.900 4.519 -21.568 1.00 69.81 93 GLN A C 1
ATOM 765 O O . GLN A 1 93 ? 7.171 5.240 -20.617 1.00 69.81 93 GLN A O 1
ATOM 770 N N . GLY A 1 94 ? 7.775 4.226 -22.536 1.00 67.62 94 GLY A N 1
ATOM 771 C CA . GLY A 1 94 ? 9.066 4.903 -22.727 1.00 67.62 94 GLY A CA 1
ATOM 772 C C . GLY A 1 94 ? 9.984 4.974 -21.497 1.00 67.62 94 GLY A C 1
ATOM 773 O O . GLY A 1 94 ? 9.893 4.177 -20.565 1.00 67.62 94 GLY A O 1
ATOM 774 N N . SER A 1 95 ? 10.910 5.935 -21.513 1.00 68.56 95 SER A N 1
ATOM 775 C CA . SER A 1 95 ? 11.775 6.243 -20.372 1.00 68.56 95 SER A CA 1
ATOM 776 C C . SER A 1 95 ? 11.001 7.050 -19.332 1.00 68.56 95 SER A C 1
ATOM 778 O O . SER A 1 95 ? 10.671 8.214 -19.553 1.00 68.56 95 SER A O 1
ATOM 780 N N . ILE A 1 96 ? 10.730 6.434 -18.189 1.00 77.56 96 ILE A N 1
ATOM 781 C CA . ILE A 1 96 ? 10.037 7.063 -17.067 1.00 77.56 96 ILE A CA 1
ATOM 782 C C . ILE A 1 96 ? 11.060 7.431 -15.996 1.00 77.56 96 ILE A C 1
ATOM 784 O O . ILE A 1 96 ? 11.884 6.601 -15.609 1.00 77.56 96 ILE A O 1
ATOM 788 N N . GLU A 1 97 ? 10.977 8.651 -15.475 1.00 86.62 97 GLU A N 1
ATOM 789 C CA . GLU A 1 97 ? 11.837 9.118 -14.387 1.00 86.62 97 GLU A CA 1
ATOM 790 C C . GLU A 1 97 ? 11.679 8.258 -13.124 1.00 86.62 97 GLU A C 1
ATOM 792 O O . GLU A 1 97 ? 10.562 7.991 -12.674 1.00 86.62 97 GLU A O 1
ATOM 797 N N . LYS A 1 98 ? 12.802 7.853 -12.512 1.00 87.25 98 LYS A N 1
ATOM 798 C CA . LYS A 1 98 ? 12.821 7.000 -11.306 1.00 87.25 98 LYS A CA 1
ATOM 799 C C . LYS A 1 98 ? 12.024 7.592 -10.138 1.00 87.25 98 LYS A C 1
ATOM 801 O O . LYS A 1 98 ? 11.415 6.843 -9.381 1.00 87.25 98 LYS A O 1
ATOM 806 N N . GLU A 1 99 ? 11.978 8.915 -10.010 1.00 87.88 99 GLU A N 1
ATOM 807 C CA . GLU A 1 99 ? 11.192 9.579 -8.964 1.00 87.88 99 GLU A CA 1
ATOM 808 C C . GLU A 1 99 ? 9.685 9.363 -9.134 1.00 87.88 99 GLU A C 1
ATOM 810 O O . GLU A 1 99 ? 8.970 9.167 -8.151 1.00 87.88 99 GLU A O 1
ATOM 815 N N . LEU A 1 100 ? 9.188 9.273 -10.373 1.00 90.19 100 LEU A N 1
ATOM 816 C CA . LEU A 1 100 ? 7.781 8.957 -10.606 1.00 90.19 100 LEU A CA 1
ATOM 817 C C . LEU A 1 100 ? 7.445 7.524 -10.170 1.00 90.19 100 LEU A C 1
ATOM 819 O O . LEU A 1 100 ? 6.377 7.297 -9.602 1.00 90.19 100 LEU A O 1
ATOM 823 N N . TRP A 1 101 ? 8.357 6.568 -10.376 1.00 91.62 101 TRP A N 1
ATOM 824 C CA . TRP A 1 101 ? 8.203 5.196 -9.875 1.00 91.62 101 TRP A CA 1
ATOM 825 C C . TRP A 1 101 ? 8.100 5.160 -8.352 1.00 91.62 101 TRP A C 1
ATOM 827 O O . TRP A 1 101 ? 7.180 4.539 -7.816 1.00 91.62 101 TRP A O 1
ATOM 837 N N . LYS A 1 102 ? 8.996 5.874 -7.661 1.00 90.81 102 LYS A N 1
ATOM 838 C CA . LYS A 1 102 ? 8.960 6.001 -6.199 1.00 90.81 102 LYS A CA 1
ATOM 839 C C . LYS A 1 102 ? 7.650 6.624 -5.732 1.00 90.81 102 LYS A C 1
ATOM 841 O O . LYS A 1 102 ? 6.984 6.049 -4.880 1.00 90.81 102 LYS A O 1
ATOM 846 N N 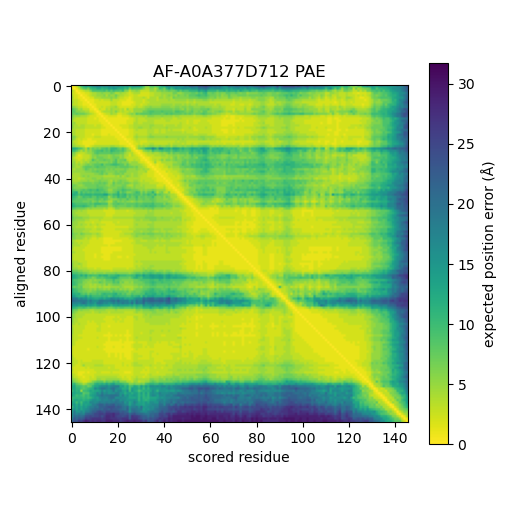. GLY A 1 103 ? 7.219 7.726 -6.345 1.00 90.88 103 GLY A N 1
ATOM 847 C CA . GLY A 1 103 ? 5.947 8.375 -6.018 1.00 90.88 103 GLY A CA 1
ATOM 848 C C . GLY A 1 103 ? 4.731 7.467 -6.240 1.00 90.88 103 GLY A C 1
ATOM 849 O O . GLY A 1 103 ? 3.776 7.496 -5.462 1.00 90.88 103 GLY A O 1
ATOM 850 N N . LYS A 1 104 ? 4.759 6.609 -7.266 1.00 92.62 104 LYS A N 1
ATOM 851 C CA . LYS A 1 104 ? 3.689 5.633 -7.519 1.00 92.62 104 LYS A CA 1
ATOM 852 C C . LYS A 1 104 ? 3.676 4.507 -6.502 1.00 92.62 104 LYS A C 1
ATOM 854 O O . LYS A 1 104 ? 2.599 4.198 -5.993 1.00 92.62 104 LYS A O 1
ATOM 859 N N . LEU A 1 105 ? 4.839 3.947 -6.177 1.00 94.06 105 LEU A N 1
ATOM 860 C CA . LEU A 1 105 ? 4.967 2.959 -5.111 1.00 94.06 105 LEU A CA 1
ATOM 861 C C . LEU A 1 105 ? 4.501 3.537 -3.768 1.00 94.06 105 LEU A C 1
ATOM 863 O O . LEU A 1 105 ? 3.703 2.917 -3.069 1.00 94.06 105 LEU A O 1
ATOM 867 N N . GLN A 1 106 ? 4.936 4.755 -3.455 1.00 92.69 106 GLN A N 1
ATOM 868 C CA . GLN A 1 106 ? 4.546 5.494 -2.263 1.00 92.69 106 GLN A CA 1
ATOM 869 C C . GLN A 1 106 ? 3.026 5.643 -2.162 1.00 92.69 106 GLN A C 1
ATOM 871 O O . GLN A 1 106 ? 2.444 5.352 -1.117 1.00 92.69 106 GLN A O 1
ATOM 876 N N . ALA A 1 107 ? 2.377 6.063 -3.250 1.00 91.12 107 ALA A N 1
ATOM 877 C CA . ALA A 1 107 ? 0.932 6.239 -3.295 1.00 91.12 107 ALA A CA 1
ATOM 878 C C . ALA A 1 107 ? 0.197 4.925 -3.012 1.00 91.12 107 ALA A C 1
ATOM 880 O O . ALA A 1 107 ? -0.603 4.875 -2.080 1.00 91.12 107 ALA A O 1
ATOM 881 N N . ILE A 1 108 ? 0.503 3.852 -3.755 1.00 92.94 108 ILE A N 1
ATOM 882 C CA . ILE A 1 108 ? -0.193 2.575 -3.562 1.00 92.94 108 ILE A CA 1
ATOM 883 C C . ILE A 1 108 ? 0.084 1.985 -2.177 1.00 92.94 108 ILE A C 1
ATOM 885 O O . ILE A 1 108 ? -0.844 1.487 -1.551 1.00 92.94 108 ILE A O 1
ATOM 889 N N . TYR A 1 109 ? 1.312 2.069 -1.662 1.00 93.94 109 TYR A N 1
ATOM 890 C CA . TYR A 1 109 ? 1.641 1.598 -0.317 1.00 93.94 109 TYR A CA 1
ATOM 891 C C . TYR A 1 109 ? 0.837 2.344 0.757 1.00 93.94 109 TYR A C 1
ATOM 893 O O . TYR A 1 109 ? 0.265 1.718 1.653 1.00 93.94 109 TYR A O 1
ATOM 901 N N . ASN A 1 110 ? 0.702 3.666 0.620 1.00 91.62 110 ASN A N 1
ATOM 902 C CA . ASN A 1 110 ? -0.066 4.493 1.548 1.00 91.62 110 ASN A CA 1
ATOM 903 C C . ASN A 1 110 ? -1.559 4.139 1.587 1.00 91.62 110 ASN A C 1
ATOM 905 O O . ASN A 1 110 ? -2.161 4.247 2.653 1.00 91.62 110 ASN A O 1
ATOM 909 N N . GLU A 1 111 ? -2.159 3.671 0.487 1.00 91.88 111 GLU A N 1
ATOM 910 C CA . GLU A 1 111 ? -3.551 3.190 0.503 1.00 91.88 111 GLU A CA 1
ATOM 911 C C . GLU A 1 111 ? -3.723 1.976 1.431 1.00 91.88 111 GLU A C 1
ATOM 913 O O . GLU A 1 111 ? -4.655 1.922 2.246 1.00 91.88 111 GLU A O 1
ATOM 918 N N . LYS A 1 112 ? -2.791 1.011 1.352 1.00 94.12 112 LYS A N 1
ATOM 919 C CA . LYS A 1 112 ? -2.787 -0.161 2.243 1.00 94.12 112 LYS A CA 1
ATOM 920 C C . LYS A 1 112 ? -2.507 0.262 3.682 1.00 94.12 112 LYS A C 1
ATOM 922 O O . LYS A 1 112 ? -3.208 -0.181 4.589 1.00 94.12 112 LYS A O 1
ATOM 927 N N . LEU A 1 113 ? -1.538 1.155 3.895 1.00 93.56 113 LEU A N 1
ATOM 928 C CA . LEU A 1 113 ? -1.165 1.620 5.231 1.00 93.56 113 LEU A CA 1
ATOM 929 C C . LEU A 1 113 ? -2.308 2.376 5.920 1.00 93.56 113 LEU A C 1
ATOM 931 O O . LEU A 1 113 ? -2.585 2.148 7.098 1.00 93.56 113 LEU A O 1
ATOM 935 N N . LEU A 1 114 ? -3.016 3.243 5.194 1.00 92.00 114 LEU A N 1
ATOM 936 C CA . LEU A 1 114 ? -4.172 3.964 5.727 1.00 92.00 114 LEU A CA 1
ATOM 937 C C . LEU A 1 114 ? -5.310 3.004 6.105 1.00 92.00 114 LEU A C 1
ATOM 939 O O . LEU A 1 114 ? -5.960 3.178 7.141 1.00 92.00 114 LEU A O 1
ATOM 943 N N . SER A 1 115 ? -5.517 1.963 5.299 1.00 93.25 115 SER A N 1
ATOM 944 C CA . SER A 1 115 ? -6.489 0.905 5.589 1.00 93.25 115 SER A CA 1
ATOM 945 C C . SER A 1 115 ? -6.096 0.116 6.843 1.00 93.25 115 SER A C 1
ATOM 947 O O . SER A 1 115 ? -6.925 -0.054 7.736 1.00 93.25 115 SER A O 1
ATOM 949 N N . ALA A 1 116 ? -4.820 -0.258 6.978 1.00 94.12 116 ALA A N 1
ATOM 950 C CA . ALA A 1 116 ? -4.285 -0.937 8.161 1.00 94.12 116 ALA A CA 1
ATOM 951 C C . ALA A 1 116 ? -4.496 -0.117 9.438 1.00 94.12 116 ALA A C 1
ATOM 953 O O . ALA A 1 116 ? -5.044 -0.603 10.428 1.00 94.12 116 ALA A O 1
ATOM 954 N N . LYS A 1 117 ? -4.146 1.171 9.395 1.00 92.25 117 LYS A N 1
ATOM 955 C CA . LYS A 1 117 ? -4.338 2.097 10.518 1.00 92.25 117 LYS A CA 1
ATOM 956 C C . LYS A 1 117 ? -5.808 2.282 10.877 1.00 92.25 117 LYS A C 1
ATOM 958 O O . LYS A 1 117 ? -6.152 2.394 12.051 1.00 92.25 117 LYS A O 1
ATOM 963 N N . SER A 1 118 ? -6.692 2.270 9.885 1.00 91.25 118 SER A N 1
ATOM 964 C CA . SER A 1 118 ? -8.136 2.320 10.119 1.00 91.25 118 SER A CA 1
ATOM 965 C C . SER A 1 118 ? -8.633 1.081 10.860 1.00 91.25 118 SER A C 1
ATOM 967 O O . SER A 1 118 ? -9.364 1.213 11.846 1.00 91.25 118 SER A O 1
ATOM 969 N N . VAL A 1 119 ? -8.192 -0.104 10.436 1.00 92.69 119 VAL A N 1
ATOM 970 C CA . VAL A 1 119 ? -8.517 -1.376 11.095 1.00 92.69 119 VAL A CA 1
ATOM 971 C C . VAL A 1 119 ? -8.006 -1.392 12.537 1.00 92.69 119 VAL A C 1
ATOM 973 O O . VAL A 1 119 ? -8.781 -1.696 13.445 1.00 92.69 119 VAL A O 1
ATOM 976 N N . LEU A 1 120 ? -6.771 -0.940 12.786 1.00 91.94 120 LEU A N 1
ATOM 977 C CA . LEU A 1 120 ? -6.219 -0.804 14.143 1.00 91.94 120 LEU A CA 1
ATOM 978 C C . LEU A 1 120 ? -7.051 0.117 15.052 1.00 91.94 120 LEU A C 1
ATOM 980 O O . LEU A 1 120 ? -7.168 -0.124 16.252 1.00 91.94 120 LEU A O 1
ATOM 984 N N . LEU A 1 121 ? -7.686 1.153 14.499 1.00 90.06 121 LEU A N 1
ATOM 985 C CA . LEU A 1 121 ? -8.585 2.045 15.248 1.00 90.06 121 LEU A CA 1
ATOM 986 C C . LEU A 1 121 ? -9.986 1.451 15.503 1.00 90.06 121 LEU A C 1
ATOM 988 O O . LEU A 1 121 ? -10.846 2.112 16.120 1.00 90.06 121 LEU A O 1
ATOM 992 N N . GLY A 1 122 ? -10.222 0.220 15.044 1.00 89.50 122 GLY A N 1
ATOM 993 C CA . GLY A 1 122 ? -11.486 -0.503 15.129 1.00 89.50 122 GLY A CA 1
ATOM 994 C C . GLY A 1 122 ? -12.513 -0.056 14.089 1.00 89.50 122 GLY A C 1
ATOM 995 O O . GLY A 1 122 ? -13.716 -0.090 14.373 1.00 89.50 122 GLY A O 1
ATOM 996 N N . LEU A 1 123 ? -12.063 0.447 12.935 1.00 89.25 123 LEU A N 1
ATOM 997 C CA . LEU A 1 123 ? -12.922 0.714 11.782 1.00 89.25 123 LEU A CA 1
ATOM 998 C C . LEU A 1 123 ? -13.006 -0.523 10.892 1.00 89.25 123 LEU A C 1
ATOM 1000 O O . LEU A 1 123 ? -12.016 -1.207 10.669 1.00 89.25 123 LEU A O 1
ATOM 1004 N N . ASN A 1 124 ? -14.190 -0.764 10.340 1.00 89.50 124 ASN A N 1
ATOM 1005 C CA . ASN A 1 124 ? -14.394 -1.803 9.335 1.00 89.50 124 ASN A CA 1
ATOM 1006 C C . ASN A 1 124 ? -14.351 -1.184 7.935 1.00 89.50 124 ASN A C 1
ATOM 1008 O O . ASN A 1 124 ? -14.910 -0.099 7.735 1.00 89.50 124 ASN A O 1
ATOM 1012 N N . LEU A 1 125 ? -13.726 -1.882 6.988 1.00 91.00 125 LEU A N 1
ATOM 1013 C CA . LEU A 1 125 ? -13.658 -1.483 5.583 1.00 91.00 125 LEU A CA 1
ATOM 1014 C C . LEU A 1 125 ? -14.905 -1.987 4.843 1.00 91.00 125 LEU A C 1
ATOM 1016 O O . LEU A 1 125 ? -15.286 -3.148 4.986 1.00 91.00 125 LEU A O 1
ATOM 1020 N N . TYR A 1 126 ? -15.549 -1.124 4.060 1.00 88.69 126 TYR A N 1
ATOM 1021 C CA . TYR A 1 126 ? -16.736 -1.460 3.278 1.00 88.69 126 TYR A CA 1
ATOM 1022 C C . TYR A 1 126 ? -16.593 -1.012 1.830 1.00 88.69 126 TYR A C 1
ATOM 1024 O O . TYR A 1 126 ? -16.162 0.105 1.548 1.00 88.69 126 TYR A O 1
ATOM 1032 N N . ASN A 1 127 ? -17.050 -1.869 0.918 1.00 88.81 127 ASN A N 1
ATOM 1033 C CA . ASN A 1 127 ? -17.166 -1.513 -0.485 1.00 88.81 127 ASN A CA 1
ATOM 1034 C C . ASN A 1 127 ? -18.363 -0.573 -0.702 1.00 88.81 127 ASN A C 1
ATOM 1036 O O . ASN A 1 127 ? -19.493 -0.915 -0.338 1.00 88.81 127 ASN A O 1
ATOM 1040 N N . VAL A 1 128 ? -18.127 0.576 -1.333 1.00 84.06 128 VAL A N 1
ATOM 1041 C CA . VAL A 1 128 ? -19.165 1.539 -1.732 1.00 84.06 128 VAL A CA 1
ATOM 1042 C C . VAL A 1 128 ? -20.181 0.922 -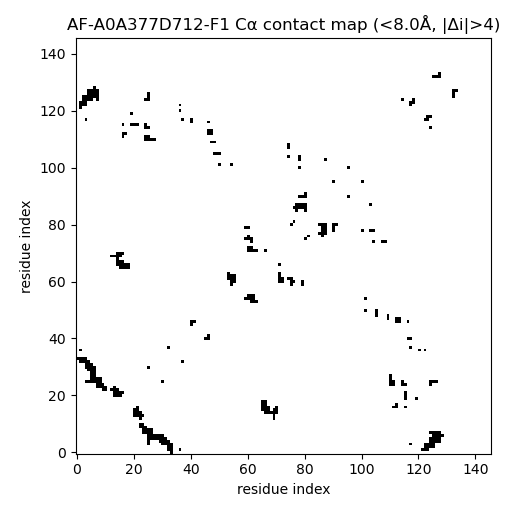2.695 1.00 84.06 128 VAL A C 1
ATOM 1044 O O . VAL A 1 128 ? -21.366 1.238 -2.628 1.00 84.06 128 VAL A O 1
ATOM 1047 N N . TYR A 1 129 ? -19.742 -0.013 -3.540 1.00 80.25 129 TYR A N 1
ATOM 1048 C CA . TYR A 1 129 ? -20.597 -0.696 -4.512 1.00 80.25 129 TYR A CA 1
ATOM 1049 C C . TYR A 1 129 ? -21.364 -1.883 -3.907 1.00 80.25 129 TYR A C 1
ATOM 1051 O O . TYR A 1 129 ? -22.131 -2.552 -4.595 1.00 80.25 129 TYR A O 1
ATOM 1059 N N . GLY A 1 130 ? -21.171 -2.180 -2.618 1.00 75.06 130 GLY A N 1
ATOM 1060 C CA . GLY A 1 130 ? -21.831 -3.300 -1.958 1.00 75.06 130 GLY A CA 1
ATOM 1061 C C . GLY A 1 130 ? -23.267 -2.981 -1.530 1.00 75.06 130 GLY A C 1
ATOM 1062 O O . GLY A 1 130 ? -23.511 -1.999 -0.830 1.00 75.06 130 GLY A O 1
ATOM 1063 N N . ASN A 1 131 ? -24.210 -3.891 -1.807 1.00 61.88 131 ASN A N 1
ATOM 1064 C CA . ASN A 1 131 ? -25.609 -3.803 -1.341 1.00 61.88 131 ASN A CA 1
ATOM 1065 C C . ASN A 1 131 ? -25.735 -3.573 0.181 1.00 61.88 131 ASN A C 1
ATOM 1067 O O . ASN A 1 131 ? -26.660 -2.910 0.647 1.00 61.88 131 ASN A O 1
ATOM 1071 N N . ARG A 1 132 ? -24.786 -4.085 0.983 1.00 62.69 132 ARG A N 1
ATOM 1072 C CA . ARG A 1 132 ? -24.747 -3.853 2.439 1.00 62.69 132 ARG A CA 1
ATOM 1073 C C . ARG A 1 132 ? -24.564 -2.380 2.808 1.00 62.69 132 ARG A C 1
ATOM 1075 O O . ARG A 1 132 ? -25.168 -1.953 3.788 1.00 62.69 132 ARG A O 1
ATOM 1082 N N . PHE A 1 133 ? -23.768 -1.621 2.055 1.00 62.88 133 PHE A N 1
ATOM 1083 C CA . PHE A 1 133 ? -23.553 -0.198 2.318 1.00 62.88 133 PHE A CA 1
ATOM 1084 C C . PHE A 1 133 ? -24.834 0.606 2.076 1.00 62.88 133 PHE A C 1
ATOM 1086 O O . PHE A 1 133 ? -25.273 1.337 2.965 1.00 62.88 133 PHE A O 1
ATOM 1093 N N . PHE A 1 134 ? -25.487 0.386 0.930 1.00 61.94 134 PHE A N 1
ATOM 1094 C CA . PHE A 1 134 ? -26.774 1.008 0.611 1.00 61.94 134 PHE A CA 1
ATOM 1095 C C . PHE A 1 134 ? -27.838 0.698 1.669 1.00 61.94 134 PHE A C 1
ATOM 1097 O O . PHE A 1 134 ? -28.509 1.613 2.142 1.00 61.94 134 PHE A O 1
ATOM 1104 N N . ASN A 1 135 ? -27.930 -0.555 2.124 1.00 61.03 135 ASN A N 1
ATOM 1105 C CA . ASN A 1 135 ? -28.873 -0.953 3.174 1.00 61.03 135 ASN A CA 1
ATOM 1106 C C . ASN A 1 135 ? -28.573 -0.298 4.538 1.00 61.03 135 ASN A C 1
ATOM 1108 O O . ASN A 1 135 ? -29.499 0.051 5.271 1.00 61.03 135 ASN A O 1
ATOM 1112 N N . LEU A 1 136 ? -27.296 -0.108 4.893 1.00 63.78 136 LEU A N 1
ATOM 1113 C CA . LEU A 1 136 ? -26.871 0.586 6.119 1.00 63.78 136 LEU A CA 1
ATOM 1114 C C . LEU A 1 136 ? -27.184 2.087 6.080 1.00 63.78 136 LEU A C 1
ATOM 1116 O O . LEU A 1 136 ? -27.590 2.650 7.098 1.00 63.78 136 LEU A O 1
ATOM 1120 N N . PHE A 1 137 ? -27.008 2.727 4.923 1.00 61.66 137 PHE A N 1
ATOM 1121 C CA . PHE A 1 137 ? -27.339 4.138 4.737 1.00 61.66 137 PHE A CA 1
ATOM 1122 C C . PHE A 1 137 ? -28.854 4.366 4.739 1.00 61.66 137 PHE A C 1
ATOM 1124 O O . PHE A 1 137 ? -29.331 5.175 5.534 1.00 61.66 137 PHE A O 1
ATOM 1131 N N . TRP A 1 138 ? -29.615 3.587 3.961 1.00 55.72 138 TRP A N 1
ATOM 1132 C CA . TRP A 1 138 ? -31.077 3.709 3.875 1.00 55.72 138 TRP A CA 1
ATOM 1133 C C . TRP A 1 138 ? -31.790 3.479 5.212 1.00 55.72 138 TRP A C 1
ATOM 1135 O O . TRP A 1 138 ? -32.733 4.192 5.548 1.00 55.72 138 TRP A O 1
ATOM 1145 N N . LYS A 1 139 ? -31.316 2.522 6.018 1.00 52.53 139 LYS A N 1
ATOM 1146 C CA . LYS A 1 139 ? -31.904 2.212 7.333 1.00 52.53 139 LYS A CA 1
ATOM 1147 C C . LYS A 1 139 ? -31.650 3.298 8.388 1.00 52.53 139 LYS A C 1
ATOM 1149 O O . LYS A 1 139 ? -32.369 3.362 9.385 1.00 52.53 139 LYS A O 1
ATOM 1154 N N . ASN A 1 140 ? -30.624 4.128 8.193 1.00 52.03 140 ASN A N 1
ATOM 1155 C CA . ASN A 1 140 ? -30.312 5.249 9.079 1.00 52.03 140 ASN A CA 1
ATOM 1156 C C . ASN A 1 140 ? -30.956 6.558 8.600 1.00 52.03 140 ASN A C 1
ATOM 1158 O O . ASN A 1 140 ? -31.388 7.338 9.443 1.00 52.03 140 ASN A O 1
ATOM 1162 N N . SER A 1 141 ? -31.098 6.777 7.287 1.00 50.03 141 SER A N 1
ATOM 1163 C CA . SER A 1 141 ? -31.815 7.938 6.738 1.00 50.03 141 SER A CA 1
ATOM 1164 C C . SER A 1 141 ? -33.330 7.856 6.946 1.00 50.03 141 SER A C 1
ATOM 1166 O O . SER A 1 141 ? -33.976 8.883 7.125 1.00 50.03 141 SER A O 1
ATOM 1168 N N . SER A 1 142 ? -33.906 6.650 7.025 1.00 46.44 142 SER A N 1
ATOM 1169 C CA . SER A 1 142 ? -35.328 6.453 7.351 1.00 46.44 142 SER A CA 1
ATOM 1170 C C . SER A 1 142 ? -35.679 6.702 8.827 1.00 46.44 142 SER A C 1
ATOM 1172 O O . SER A 1 142 ? -36.845 6.612 9.194 1.00 46.44 142 SER A O 1
ATOM 1174 N N . LYS A 1 143 ? -34.691 6.972 9.694 1.00 47.53 143 LYS A N 1
ATOM 1175 C CA . LYS A 1 143 ? -34.900 7.330 11.111 1.00 47.53 143 LYS A CA 1
ATOM 1176 C C . LYS A 1 143 ? -34.769 8.829 11.390 1.00 47.53 143 LYS A C 1
ATOM 1178 O O . LYS A 1 143 ? -34.964 9.254 12.523 1.00 47.53 143 LYS A O 1
ATOM 1183 N N . THR A 1 144 ? -34.461 9.622 10.370 1.00 44.50 144 THR A N 1
ATOM 1184 C CA . THR A 1 144 ? -34.405 11.086 10.422 1.00 44.50 144 THR A CA 1
ATOM 1185 C C . THR A 1 144 ? -35.411 11.652 9.430 1.00 44.50 144 THR A C 1
ATOM 1187 O O . THR A 1 144 ? -35.047 12.187 8.390 1.00 44.50 144 THR A O 1
ATOM 1190 N N . SER A 1 145 ? -36.690 11.469 9.733 1.00 38.66 145 SER A N 1
ATOM 1191 C CA . SER A 1 145 ? -37.782 12.295 9.214 1.00 38.66 145 SER A CA 1
ATOM 1192 C C . SER A 1 145 ? -38.503 12.842 10.444 1.00 38.66 145 SER A C 1
ATOM 1194 O O . SER A 1 145 ? -39.157 12.087 11.159 1.00 38.66 145 SER A O 1
ATOM 1196 N N . PHE A 1 146 ? -38.244 14.114 10.745 1.00 39.41 146 PHE A N 1
ATOM 1197 C CA . PHE A 1 146 ? -39.113 14.946 11.576 1.00 39.41 146 PHE A CA 1
ATOM 1198 C C . PHE A 1 146 ? -40.096 15.653 10.649 1.00 39.41 146 PHE A C 1
ATOM 1200 O O . PHE A 1 146 ? -39.656 16.014 9.531 1.00 39.41 146 PHE A O 1
#

Organism: Escherichia coli (NCBI:txid562)

Foldseek 3Di:
DFAKEAAWDADPDWKFAQNFIDRTFHQVVDIDGDPVQVVVCPPVVVLFDQDDPQADPVVLWGHDPRIDPSVRVVLSCQLQPDPPDHHDPCSPPDDDDPVVSSVRSRNVSSRVSSRRVSVVSVYDYYYPPDPVVVVVVVVVVVVPDD

Sequence (146 aa):
MKLVVGELCELNENFVIEGVELNGWISTYLYGASASKIRYLLPFHNQIRELENCIDFEKREVHLSNASDNLNAHLSRWLFPKDNQHGWYKAKQGSIEKELWKGKLQAIYNEKLLSAKSVLLGLNLYNVYGNRFFNLFWKNSSKTSF

Mean predicted aligned error: 7.17 Å

Secondary structure (DSSP, 8-state):
--EEEEEEEEEEEEEEETTEEEEEEEEEEEEEE-HHHHTTT-SGGGG-----S-EETTTTEE--TTB-HHHHHHHHHHHSPPTT--S-GGGGSSS--HHHHHHHHHHHHHHHHHHHHHHHTTPEEEETTSHHHHHHHHHHHTT---

pLDDT: mean 84.21, std 13.04, range [38.66, 97.06]

Solvent-accessible surface area (backbone atoms only — not comparable to full-atom values): 8528 Å² total; per-residue (Å²): 124,64,39,35,36,16,50,62,44,67,59,102,55,65,33,33,47,78,87,39,79,37,62,56,29,41,43,73,94,39,78,46,60,31,71,94,56,46,61,77,51,54,64,60,72,81,63,54,71,90,82,71,95,33,68,42,77,90,81,50,38,38,59,51,94,57,37,32,69,60,40,26,54,48,49,15,41,27,56,56,43,56,90,96,48,81,45,51,80,65,68,78,53,80,91,67,62,68,67,59,53,52,54,50,52,44,52,60,50,40,28,46,47,51,34,46,54,39,43,76,75,64,30,46,84,38,38,62,89,35,71,68,47,54,53,57,51,53,64,53,55,73,72,68,76,132

Radius of gyration: 17.22 Å; Cα contacts (8 Å, |Δi|>4): 203; chains: 1; bounding box: 56×29×38 Å